Protein AF-A0A2J8KYX4-F1 (afdb_monomer_lite)

Foldseek 3Di:
DLVVLQAPKADPFQDDAQFKKAFCDCPVDPVRHRFIWGFHDQDPRFWTFTQTPPPRDTDIDGCVRIDGDDDDFQDKDAARTGSRHRFIWGWHDADPVVRDTDTGTDDD

Sequence (108 aa):
IEEEKKRTARTDYWLQPEIIVKIITKKLGEKYHKKKAIVKEVIDKYTAVVKMIDSGDKLKLDQTHLETVIPAPGKRILVLNGGYRGNEGTLESINEKTFSATIVIETV

Structure (mmCIF, N/CA/C/O backbone):
data_AF-A0A2J8KYX4-F1
#
_entry.id   AF-A0A2J8KYX4-F1
#
loop_
_atom_site.group_PDB
_atom_site.id
_atom_site.type_symbol
_atom_site.label_atom_id
_atom_site.label_alt_id
_atom_site.label_comp_id
_atom_site.label_asym_id
_atom_site.label_entity_id
_atom_site.label_seq_id
_atom_site.pdbx_PDB_ins_code
_atom_site.Cartn_x
_atom_site.Cartn_y
_atom_site.Cartn_z
_atom_site.occupancy
_atom_site.B_iso_or_equiv
_atom_site.auth_seq_id
_atom_site.auth_comp_id
_atom_site.auth_asym_id
_atom_site.auth_atom_id
_atom_site.pdbx_PDB_model_num
ATOM 1 N N . ILE A 1 1 ? 7.812 8.355 -28.029 1.00 52.34 1 ILE A N 1
ATOM 2 C CA . ILE A 1 1 ? 6.714 7.409 -27.674 1.00 52.34 1 ILE A CA 1
ATOM 3 C C . ILE A 1 1 ? 6.906 6.758 -26.295 1.00 52.34 1 ILE A C 1
ATOM 5 O O . ILE A 1 1 ? 6.153 7.098 -25.390 1.00 52.34 1 ILE A O 1
ATOM 9 N N . GLU A 1 2 ? 7.883 5.863 -26.080 1.00 54.34 2 GLU A N 1
ATOM 10 C CA . GLU A 1 2 ? 8.065 5.189 -24.771 1.00 54.34 2 GLU A CA 1
ATOM 11 C C . GLU A 1 2 ? 8.643 6.124 -23.689 1.00 54.34 2 GLU A C 1
ATOM 13 O O . GLU A 1 2 ? 8.225 6.084 -22.535 1.00 54.34 2 GLU A O 1
ATOM 18 N N . GLU A 1 3 ? 9.527 7.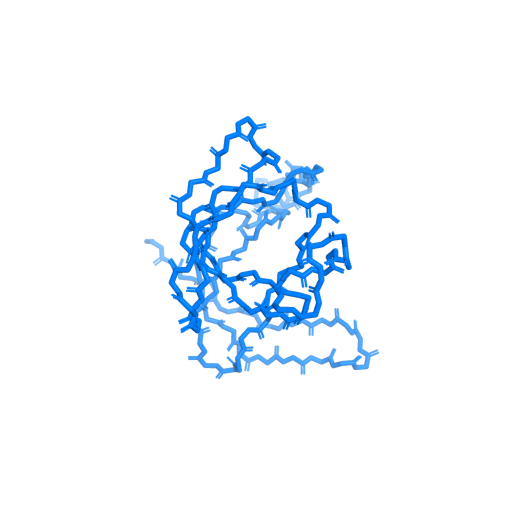052 -24.066 1.00 52.94 3 GLU A N 1
ATOM 19 C CA . GLU A 1 3 ? 10.088 8.060 -23.149 1.00 52.94 3 GLU A CA 1
ATOM 20 C C . GLU A 1 3 ? 9.133 9.216 -22.810 1.00 52.94 3 GLU A C 1
ATOM 22 O O . GLU A 1 3 ? 9.240 9.809 -21.738 1.00 52.94 3 GLU A O 1
ATOM 27 N N . GLU A 1 4 ? 8.157 9.512 -23.671 1.00 50.91 4 GLU A N 1
ATOM 28 C CA . GLU A 1 4 ? 7.127 10.526 -23.394 1.00 50.91 4 GLU A CA 1
ATOM 29 C C . GLU A 1 4 ? 6.059 9.995 -22.435 1.00 50.91 4 GLU A C 1
ATOM 31 O O . GLU A 1 4 ? 5.670 10.707 -21.512 1.00 50.91 4 GLU A O 1
ATOM 36 N N . LYS A 1 5 ? 5.674 8.713 -22.556 1.00 52.81 5 LYS A N 1
ATOM 37 C CA . LYS A 1 5 ? 4.821 8.038 -21.560 1.00 52.81 5 LYS A CA 1
ATOM 38 C C . LYS A 1 5 ? 5.470 7.996 -20.169 1.00 52.81 5 LYS A C 1
ATOM 40 O O . LYS A 1 5 ? 4.768 8.052 -19.163 1.00 52.81 5 LYS A O 1
ATOM 45 N N . LYS A 1 6 ? 6.809 7.959 -20.089 1.00 52.69 6 LYS A N 1
ATOM 46 C CA . LYS A 1 6 ? 7.556 7.942 -18.816 1.00 52.69 6 LYS A CA 1
ATOM 47 C C . LYS A 1 6 ? 7.437 9.239 -18.003 1.00 52.69 6 LYS A C 1
ATOM 49 O O . LYS A 1 6 ? 7.670 9.195 -16.795 1.00 52.69 6 LYS A O 1
ATOM 54 N N . ARG A 1 7 ? 7.093 10.383 -18.614 1.00 54.19 7 ARG A N 1
ATOM 55 C CA . ARG A 1 7 ? 7.186 11.705 -17.959 1.00 54.19 7 ARG A CA 1
ATOM 56 C C . ARG A 1 7 ? 5.876 12.259 -17.387 1.00 54.19 7 ARG A C 1
ATOM 58 O O . ARG A 1 7 ? 5.943 13.173 -16.571 1.00 54.19 7 ARG A O 1
ATOM 65 N N . THR A 1 8 ? 4.707 11.716 -17.725 1.00 60.56 8 THR A N 1
ATOM 66 C CA . THR A 1 8 ? 3.419 12.377 -17.426 1.00 60.56 8 THR A CA 1
ATOM 67 C C . THR A 1 8 ? 2.356 11.445 -16.842 1.00 60.56 8 THR A C 1
ATOM 69 O O . THR A 1 8 ? 1.296 11.239 -17.423 1.00 60.56 8 THR A O 1
ATOM 72 N N . ALA A 1 9 ? 2.598 10.912 -15.641 1.00 69.56 9 ALA A N 1
ATOM 73 C CA . ALA A 1 9 ? 1.533 10.253 -14.870 1.00 69.56 9 ALA A CA 1
ATOM 74 C C . ALA A 1 9 ? 1.744 10.294 -13.347 1.00 69.56 9 ALA A C 1
ATOM 76 O O . ALA A 1 9 ? 1.211 9.447 -12.628 1.00 69.56 9 ALA A O 1
ATOM 77 N N . ARG A 1 10 ? 2.536 11.250 -12.829 1.00 86.56 10 ARG A N 1
ATOM 78 C CA . ARG A 1 10 ? 2.560 11.472 -11.379 1.00 86.56 10 ARG A CA 1
ATOM 79 C C . ARG A 1 10 ? 1.296 12.201 -10.956 1.00 86.56 10 ARG A C 1
ATOM 81 O O . ARG A 1 10 ? 1.058 13.315 -11.406 1.00 86.56 10 ARG A O 1
ATOM 88 N N . THR A 1 11 ? 0.514 11.580 -10.087 1.00 92.31 11 THR A N 1
ATOM 89 C CA . THR A 1 11 ? -0.646 12.220 -9.462 1.00 92.31 11 THR A CA 1
ATOM 90 C C . THR A 1 11 ? -0.454 12.308 -7.957 1.00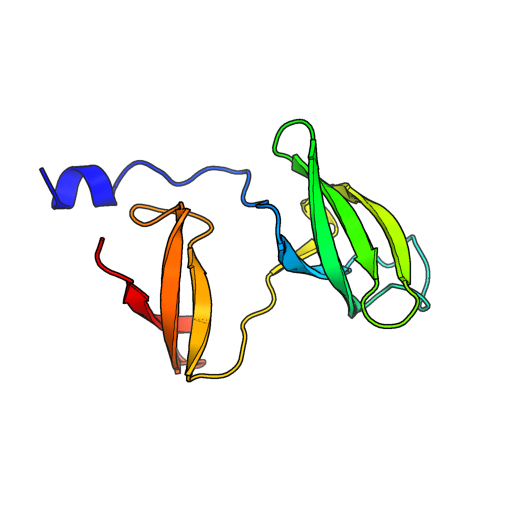 92.31 11 THR A C 1
ATOM 92 O O . THR A 1 11 ? 0.396 11.633 -7.379 1.00 92.31 11 THR A O 1
ATOM 95 N N . ASP A 1 12 ? -1.281 13.114 -7.318 1.00 94.94 12 ASP A N 1
ATOM 96 C CA . ASP A 1 12 ? -1.387 13.261 -5.869 1.00 94.94 12 ASP A CA 1
ATOM 97 C C . ASP A 1 12 ? -2.115 12.085 -5.188 1.00 94.94 12 ASP A C 1
ATOM 99 O O . ASP A 1 12 ? -1.870 11.816 -4.015 1.00 94.94 12 ASP A O 1
ATOM 103 N N . TYR A 1 13 ? -2.963 11.343 -5.909 1.00 96.25 13 TYR A N 1
ATOM 104 C CA . TYR A 1 13 ? -3.599 10.112 -5.418 1.00 96.25 13 TYR A CA 1
ATOM 105 C C . TYR A 1 13 ? -2.826 8.848 -5.809 1.00 96.25 13 TYR A C 1
ATOM 107 O O . TYR A 1 13 ? -2.372 8.721 -6.945 1.00 96.25 13 TYR A O 1
ATOM 115 N N . TRP A 1 14 ? -2.733 7.863 -4.917 1.00 97.19 14 TRP A N 1
ATOM 116 C CA . TRP A 1 14 ? -1.999 6.612 -5.183 1.00 97.19 14 TRP A CA 1
ATOM 117 C C . TRP A 1 14 ? -2.769 5.338 -4.834 1.00 97.19 14 TRP A C 1
ATOM 119 O O . TRP A 1 14 ? -2.344 4.253 -5.227 1.00 97.19 14 TRP A O 1
ATOM 129 N N . LEU A 1 15 ? -3.894 5.453 -4.125 1.00 98.00 15 LEU A N 1
ATOM 130 C CA . LEU A 1 15 ? -4.667 4.296 -3.693 1.00 98.00 15 LEU A CA 1
ATOM 131 C C . LEU A 1 15 ? -5.116 3.432 -4.875 1.00 98.00 15 LEU A C 1
ATOM 133 O O . LEU A 1 15 ? -5.539 3.927 -5.923 1.00 98.00 15 LEU A O 1
ATOM 137 N N . GLN A 1 16 ? -5.030 2.124 -4.663 1.00 97.88 16 GLN A N 1
ATOM 138 C CA . GLN A 1 16 ? -5.527 1.085 -5.552 1.00 97.88 16 GLN A CA 1
ATOM 139 C C . GLN A 1 16 ? -6.159 -0.025 -4.700 1.00 97.88 16 GLN A C 1
ATOM 141 O O . GLN A 1 16 ? -5.707 -0.241 -3.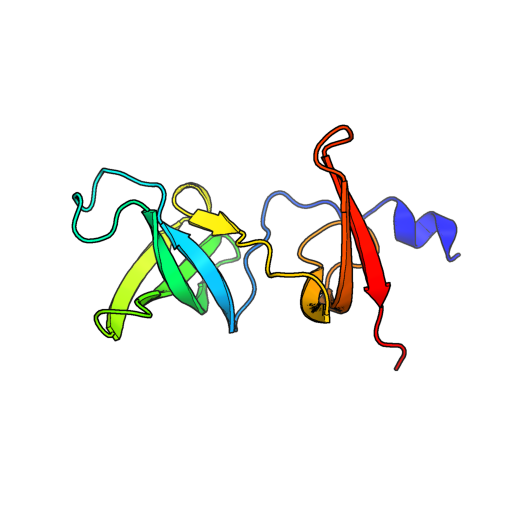572 1.00 97.88 16 GLN A O 1
ATOM 146 N N . PRO A 1 17 ? -7.197 -0.717 -5.192 1.00 97.62 17 PRO A N 1
ATOM 147 C CA . PRO A 1 17 ? -7.741 -1.893 -4.521 1.00 97.62 17 PRO A CA 1
ATOM 148 C C . PRO A 1 17 ? -6.703 -3.013 -4.358 1.00 97.62 17 PRO A C 1
ATOM 150 O O . PRO A 1 17 ? -5.734 -3.099 -5.106 1.00 97.62 17 PRO A O 1
ATOM 153 N N . GLU A 1 18 ? -6.927 -3.875 -3.369 1.00 96.94 18 GLU A N 1
ATOM 154 C CA . GLU A 1 18 ? -6.168 -5.096 -3.054 1.00 96.94 18 GLU A CA 1
ATOM 155 C C . GLU A 1 18 ? -4.687 -4.918 -2.675 1.00 96.94 18 GLU A C 1
ATOM 157 O O . GLU A 1 18 ? -4.006 -5.892 -2.351 1.00 96.94 18 GLU A O 1
ATOM 162 N N . ILE A 1 19 ? -4.190 -3.683 -2.582 1.00 97.69 19 ILE A N 1
ATOM 163 C CA . ILE A 1 19 ? -2.858 -3.418 -2.030 1.00 97.69 19 ILE A CA 1
ATOM 164 C C . ILE A 1 19 ? -2.866 -3.452 -0.499 1.00 97.69 19 ILE A C 1
ATOM 166 O O . ILE A 1 19 ? -3.868 -3.152 0.161 1.00 97.69 19 ILE A O 1
ATOM 170 N N . ILE A 1 20 ? -1.707 -3.770 0.079 1.00 98.06 20 ILE A N 1
ATOM 171 C CA . ILE A 1 20 ? -1.487 -3.706 1.525 1.00 98.06 20 ILE A CA 1
ATOM 172 C C . ILE A 1 20 ? -0.963 -2.320 1.901 1.00 98.06 20 ILE A C 1
ATOM 174 O O . ILE A 1 20 ? 0.044 -1.844 1.372 1.00 98.06 20 ILE A O 1
ATOM 178 N N . VAL A 1 21 ? -1.613 -1.710 2.885 1.00 98.50 21 VAL A N 1
ATOM 179 C CA . VAL A 1 21 ? -1.241 -0.421 3.470 1.00 98.50 21 VAL A CA 1
ATOM 180 C C . VAL A 1 21 ? -1.003 -0.555 4.968 1.00 98.50 21 VAL A C 1
ATOM 182 O O . VAL A 1 21 ? -1.468 -1.494 5.617 1.00 98.50 21 VAL A O 1
ATOM 185 N N . LYS A 1 22 ? -0.268 0.397 5.533 1.00 98.56 22 LYS A N 1
ATOM 186 C CA . LYS A 1 22 ? -0.061 0.557 6.970 1.00 98.56 22 LYS A CA 1
ATOM 187 C C . LYS A 1 22 ? -0.806 1.797 7.443 1.00 98.56 22 LYS A C 1
ATOM 189 O O . LYS A 1 22 ? -0.676 2.856 6.840 1.00 98.56 22 LYS A O 1
ATOM 194 N N . ILE A 1 23 ? -1.560 1.679 8.529 1.00 98.25 23 ILE A N 1
ATOM 195 C CA . ILE A 1 23 ? -2.227 2.826 9.148 1.00 98.25 23 ILE A CA 1
ATOM 196 C C . ILE A 1 23 ? -1.194 3.609 9.958 1.00 98.25 23 ILE A C 1
ATOM 198 O O . ILE A 1 23 ? -0.585 3.068 10.881 1.00 98.25 23 ILE A O 1
ATOM 202 N N . IL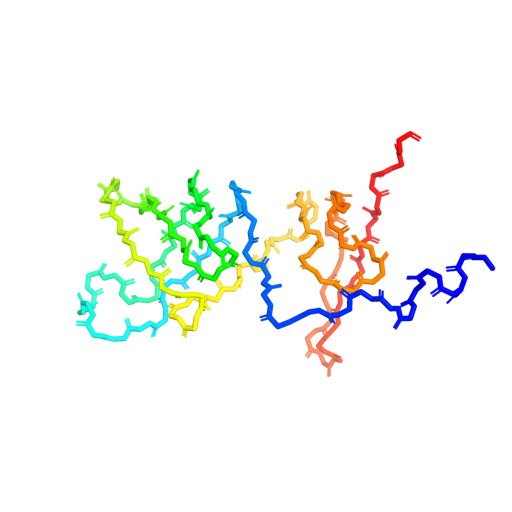E A 1 24 ? -0.998 4.884 9.631 1.00 98.12 24 ILE A N 1
ATOM 203 C CA . ILE A 1 24 ? -0.014 5.753 10.304 1.00 98.12 24 ILE A CA 1
ATOM 204 C C . ILE A 1 24 ? -0.658 6.805 11.211 1.00 98.12 24 ILE A C 1
ATOM 206 O O . ILE A 1 24 ? 0.019 7.396 12.049 1.00 98.12 24 ILE A O 1
ATOM 210 N N . THR A 1 25 ? -1.971 7.026 11.102 1.00 97.06 25 THR A N 1
ATOM 211 C CA . THR A 1 25 ? -2.670 7.947 12.005 1.00 97.06 25 THR A CA 1
ATOM 212 C C . THR A 1 25 ? -2.744 7.388 13.427 1.00 97.06 25 THR A C 1
ATOM 214 O O . THR A 1 25 ? -3.166 6.255 13.650 1.00 97.06 25 THR A O 1
ATOM 217 N N . LYS A 1 26 ? -2.377 8.212 14.413 1.00 96.44 26 LYS A N 1
ATOM 218 C CA . LYS A 1 26 ? -2.528 7.893 15.843 1.00 96.44 26 LYS A CA 1
ATOM 219 C C . LYS A 1 26 ? -3.946 8.140 16.366 1.00 96.44 26 LYS A C 1
ATOM 221 O O . LYS A 1 26 ? -4.280 7.696 17.458 1.00 96.44 26 LYS A O 1
ATOM 226 N N . LYS A 1 27 ? -4.796 8.832 15.593 1.00 95.44 27 LYS A N 1
ATOM 227 C CA . LYS A 1 27 ? -6.142 9.263 16.022 1.00 95.44 27 LYS A CA 1
ATOM 228 C C . LYS A 1 27 ? -7.090 8.102 16.339 1.00 95.44 27 LYS A C 1
ATOM 230 O O . LYS A 1 27 ? -8.057 8.295 17.060 1.00 95.44 27 LYS A O 1
ATOM 235 N N . LEU A 1 28 ? -6.817 6.913 15.803 1.00 92.38 28 LEU A N 1
ATOM 236 C CA . LEU A 1 28 ? -7.621 5.708 16.030 1.00 92.38 28 LEU A CA 1
ATOM 237 C C . LEU A 1 28 ? -7.106 4.862 17.212 1.00 92.38 28 LEU A C 1
ATOM 239 O O . LEU A 1 28 ? -7.657 3.801 17.494 1.00 92.38 28 LEU A O 1
ATOM 243 N N . GLY A 1 29 ? -6.047 5.315 17.891 1.00 94.19 29 GLY A N 1
ATOM 244 C CA . GLY A 1 29 ? -5.397 4.605 18.988 1.00 94.19 29 GLY A CA 1
ATOM 245 C C . GLY A 1 29 ? -4.401 3.530 18.540 1.00 94.19 29 GLY A C 1
ATOM 246 O O . GLY A 1 29 ? -4.325 3.140 17.370 1.00 94.19 29 GLY A O 1
ATOM 247 N N . GLU A 1 30 ? -3.643 3.015 19.510 1.00 94.56 30 GLU A N 1
ATOM 248 C CA . GLU A 1 30 ? -2.590 2.007 19.289 1.00 94.56 30 GLU A CA 1
ATOM 249 C C . GLU A 1 30 ? -3.125 0.667 18.765 1.00 94.56 30 GLU A C 1
ATOM 251 O O . GLU A 1 30 ? -2.372 -0.125 18.204 1.00 94.56 30 GLU A O 1
ATOM 256 N N . LYS A 1 31 ? -4.441 0.430 18.872 1.00 95.56 31 LYS A N 1
ATOM 257 C CA . LYS A 1 31 ? -5.097 -0.733 18.265 1.00 95.56 31 LYS A CA 1
ATOM 258 C C . LYS A 1 31 ? -4.841 -0.806 16.753 1.00 95.56 31 LYS A C 1
ATOM 260 O O . LYS A 1 31 ? -4.658 -1.903 16.236 1.00 95.56 31 LYS A O 1
ATOM 265 N N . TYR A 1 32 ? -4.826 0.335 16.058 1.00 97.31 32 TYR A N 1
ATOM 266 C CA . TYR A 1 32 ? -4.703 0.387 14.594 1.00 97.31 32 TYR A CA 1
ATOM 267 C C . TYR A 1 32 ? -3.413 1.050 14.112 1.00 97.31 32 TYR A C 1
ATOM 269 O O . TYR A 1 32 ? -2.949 0.770 13.009 1.00 97.31 32 TYR A O 1
ATOM 277 N N . HIS A 1 33 ? -2.815 1.925 14.917 1.00 97.50 33 HIS A N 1
ATOM 278 C CA . HIS A 1 33 ? -1.572 2.594 14.558 1.00 97.50 33 HIS A CA 1
ATOM 279 C C . HIS A 1 33 ? -0.447 1.575 14.281 1.00 97.50 33 HIS A C 1
ATOM 281 O O . HIS A 1 33 ? -0.232 0.623 15.027 1.00 97.50 33 HIS A O 1
ATOM 287 N N . LYS A 1 34 ? 0.260 1.761 13.160 1.00 96.94 34 LYS A N 1
ATOM 288 C CA . LYS A 1 34 ? 1.303 0.874 12.606 1.00 96.94 34 LYS A CA 1
ATOM 289 C C . LYS A 1 34 ? 0.841 -0.539 12.229 1.00 96.94 34 LYS A C 1
ATOM 291 O O . LYS A 1 34 ? 1.680 -1.375 11.883 1.00 96.94 34 LYS A O 1
ATOM 296 N N . LYS A 1 35 ? -0.464 -0.816 12.229 1.00 97.81 35 LYS A N 1
ATOM 297 C CA . LYS A 1 35 ? -1.021 -2.094 11.772 1.00 97.81 35 LYS A CA 1
ATOM 298 C C . LYS A 1 35 ? -1.257 -2.096 10.265 1.00 97.81 35 LYS A C 1
ATOM 300 O O . LYS A 1 35 ? -1.439 -1.047 9.646 1.00 97.81 35 LYS A O 1
ATOM 305 N N . LYS A 1 36 ? -1.218 -3.294 9.675 1.00 98.06 36 LYS A N 1
ATOM 306 C CA . LYS A 1 36 ? -1.420 -3.505 8.237 1.00 98.06 36 LYS A CA 1
ATOM 307 C C . LYS A 1 36 ? -2.883 -3.816 7.932 1.00 98.06 36 LYS A C 1
ATOM 309 O O . LYS A 1 36 ? -3.537 -4.559 8.665 1.00 98.06 36 LYS A O 1
ATOM 314 N N . ALA A 1 37 ? -3.359 -3.289 6.816 1.00 98.50 37 ALA A N 1
ATOM 315 C CA . ALA A 1 37 ? -4.699 -3.503 6.300 1.00 98.50 37 ALA A CA 1
ATOM 316 C C . ALA A 1 37 ? -4.650 -3.694 4.779 1.00 98.50 37 ALA A C 1
ATOM 318 O O . ALA A 1 37 ? -3.716 -3.238 4.121 1.00 98.50 37 ALA A O 1
ATOM 319 N N . ILE A 1 38 ? -5.654 -4.366 4.227 1.00 98.44 38 ILE A N 1
ATOM 320 C CA . ILE A 1 38 ? -5.837 -4.517 2.780 1.00 98.44 38 ILE A CA 1
ATOM 321 C C . ILE A 1 38 ? -6.871 -3.490 2.329 1.00 98.44 38 ILE A C 1
ATOM 323 O O . ILE A 1 38 ? -7.944 -3.403 2.932 1.00 98.44 38 ILE A O 1
ATOM 327 N N . VAL A 1 39 ? -6.570 -2.733 1.275 1.00 98.62 39 VAL A N 1
ATOM 328 C CA . VAL A 1 39 ? -7.540 -1.837 0.633 1.00 98.62 39 VAL A CA 1
ATOM 329 C C . VAL A 1 39 ? -8.579 -2.685 -0.092 1.00 98.62 39 VAL A C 1
ATOM 331 O O . VAL A 1 39 ? -8.234 -3.470 -0.964 1.00 98.62 39 VAL A O 1
ATOM 334 N N . LYS A 1 40 ? -9.852 -2.548 0.271 1.00 98.62 40 LYS A N 1
ATOM 335 C CA . LYS A 1 40 ? -10.968 -3.262 -0.367 1.00 98.62 40 LYS A CA 1
ATOM 336 C C . LYS A 1 40 ? -11.731 -2.406 -1.361 1.00 98.62 40 LYS A C 1
ATOM 338 O O . LYS A 1 40 ? -12.258 -2.933 -2.330 1.00 98.62 40 LYS A O 1
ATOM 343 N N . GLU A 1 41 ? -11.749 -1.100 -1.147 1.00 98.38 41 GLU A N 1
ATOM 344 C CA . GLU A 1 41 ? -12.410 -0.151 -2.035 1.00 98.38 41 GLU A CA 1
ATOM 345 C C . GLU A 1 41 ? -11.666 1.182 -2.002 1.00 98.38 41 GLU A C 1
ATOM 347 O O . GLU A 1 41 ? -11.105 1.555 -0.966 1.00 98.38 41 GLU A O 1
ATOM 352 N N . VAL A 1 42 ? -11.683 1.902 -3.123 1.00 98.44 42 VAL A N 1
ATOM 353 C CA . VAL A 1 42 ? -11.190 3.277 -3.223 1.00 98.44 42 VAL A CA 1
ATOM 354 C C . VAL A 1 42 ? -12.347 4.172 -3.653 1.00 98.44 42 VAL A C 1
ATOM 356 O O . VAL A 1 42 ? -12.924 3.977 -4.718 1.00 98.44 42 VAL A O 1
ATOM 359 N N . ILE A 1 43 ? -12.660 5.161 -2.824 1.00 98.19 43 ILE A N 1
ATOM 360 C CA . ILE A 1 43 ? -13.730 6.139 -3.013 1.00 98.19 43 ILE A CA 1
ATOM 361 C C . ILE A 1 43 ? -13.085 7.475 -3.371 1.00 98.19 43 ILE A C 1
ATOM 363 O O . ILE A 1 43 ? -12.143 7.918 -2.705 1.00 98.19 43 ILE A O 1
ATOM 367 N N . ASP A 1 44 ? -13.575 8.093 -4.444 1.00 96.06 44 ASP A N 1
ATOM 368 C CA . ASP A 1 44 ? -13.135 9.401 -4.940 1.00 96.06 44 ASP A CA 1
ATOM 369 C C . ASP A 1 44 ? -11.611 9.533 -5.103 1.00 96.06 44 ASP A C 1
ATOM 371 O O . ASP A 1 44 ? -11.073 10.627 -5.014 1.00 96.06 44 ASP A O 1
ATOM 375 N N . LYS A 1 45 ? -10.899 8.422 -5.358 1.00 97.25 45 LYS A N 1
ATOM 376 C CA . LYS A 1 45 ? -9.428 8.308 -5.515 1.00 97.25 45 LYS A CA 1
ATOM 377 C C . LYS A 1 45 ? -8.591 8.476 -4.238 1.00 97.25 45 LYS A C 1
ATOM 379 O O . LYS A 1 45 ? -7.471 7.968 -4.208 1.00 97.25 45 LYS A O 1
ATOM 384 N N . TYR A 1 46 ? -9.105 9.135 -3.200 1.00 98.00 46 TYR A N 1
ATOM 385 C CA . TYR A 1 46 ? -8.329 9.494 -1.999 1.00 98.00 46 TYR A CA 1
ATOM 386 C C . TYR A 1 46 ? -8.726 8.730 -0.739 1.00 98.00 46 TYR A C 1
ATOM 388 O O . TYR A 1 46 ? -7.923 8.626 0.182 1.00 98.00 46 TYR A O 1
ATOM 396 N N . THR A 1 47 ? -9.934 8.170 -0.679 1.00 98.50 47 THR A N 1
ATOM 397 C CA . THR A 1 47 ? -10.410 7.468 0.516 1.00 98.50 47 THR A CA 1
ATOM 398 C C . THR A 1 47 ? -10.390 5.962 0.304 1.00 98.50 47 THR A C 1
ATOM 400 O O . THR A 1 47 ? -10.983 5.459 -0.641 1.00 98.50 47 THR A O 1
ATOM 403 N N . ALA A 1 48 ? -9.760 5.223 1.207 1.00 98.62 48 ALA A N 1
ATOM 404 C CA . ALA A 1 48 ? -9.769 3.769 1.218 1.00 98.62 48 ALA A CA 1
ATOM 405 C C . ALA A 1 48 ? -10.802 3.236 2.214 1.00 98.62 48 ALA A C 1
ATOM 407 O O . ALA A 1 48 ? -10.847 3.667 3.369 1.00 98.62 48 ALA A O 1
ATOM 408 N N . VAL A 1 49 ? -11.567 2.227 1.803 1.00 98.62 49 VAL A N 1
ATOM 409 C CA . VAL A 1 49 ? -12.181 1.279 2.738 1.00 98.62 49 VAL A CA 1
ATOM 410 C C . VAL A 1 49 ? -11.196 0.132 2.907 1.00 98.62 49 VAL A C 1
ATOM 412 O O . VAL A 1 49 ? -10.911 -0.593 1.955 1.00 98.62 49 VAL A O 1
ATOM 415 N N . VAL A 1 50 ? -10.644 -0.026 4.107 1.00 98.62 50 VAL A N 1
ATOM 416 C CA . VAL A 1 50 ? -9.629 -1.037 4.414 1.00 98.62 50 VAL A CA 1
ATOM 417 C C . VAL A 1 50 ? -10.181 -2.104 5.350 1.00 98.62 50 VAL A C 1
ATOM 419 O O . VAL A 1 50 ? -11.027 -1.822 6.199 1.00 98.62 50 VAL A O 1
ATOM 422 N N . LYS A 1 51 ? -9.675 -3.330 5.218 1.00 98.62 51 LYS A N 1
ATOM 423 C CA . LYS A 1 51 ? -9.896 -4.424 6.168 1.00 98.62 51 LYS A CA 1
ATOM 424 C C . LYS A 1 51 ? -8.586 -4.740 6.884 1.00 98.62 51 LYS A C 1
ATOM 426 O O . LYS A 1 51 ? -7.597 -5.065 6.224 1.00 98.62 51 LYS A O 1
ATOM 431 N N . MET A 1 52 ? -8.574 -4.654 8.210 1.00 98.25 52 MET A N 1
ATOM 432 C CA . MET A 1 52 ? -7.416 -5.006 9.034 1.00 98.25 52 MET A CA 1
ATOM 433 C C . MET A 1 52 ? -7.031 -6.469 8.809 1.00 98.25 52 MET A C 1
ATOM 435 O O . MET A 1 52 ? -7.902 -7.338 8.778 1.00 98.25 52 MET A O 1
ATOM 439 N N . ILE A 1 53 ? -5.733 -6.743 8.648 1.00 97.50 53 ILE A N 1
ATOM 440 C CA . ILE A 1 53 ? -5.249 -8.114 8.418 1.00 97.50 53 ILE A CA 1
ATOM 441 C C . ILE A 1 53 ? -5.347 -8.950 9.699 1.00 97.50 53 ILE A C 1
ATOM 443 O O . ILE A 1 53 ? -5.664 -10.132 9.625 1.00 97.50 53 ILE A O 1
ATOM 447 N N . ASP A 1 54 ? -5.082 -8.348 10.860 1.00 94.69 54 ASP A N 1
ATOM 448 C CA . ASP A 1 54 ? -5.062 -9.039 12.150 1.00 94.69 54 ASP A CA 1
ATOM 449 C C . ASP A 1 54 ? -6.459 -9.191 12.766 1.00 94.69 54 ASP A C 1
ATOM 451 O O . ASP A 1 54 ? -6.841 -10.298 13.133 1.00 94.69 54 ASP A O 1
ATOM 455 N N . SER A 1 55 ? -7.232 -8.106 12.867 1.00 95.81 55 SER A N 1
ATOM 456 C CA . SER A 1 55 ? -8.550 -8.138 13.521 1.00 95.81 55 SER A CA 1
ATOM 457 C C . SER A 1 55 ? -9.728 -8.379 12.577 1.00 95.81 55 SER A C 1
ATOM 459 O O . SER A 1 55 ? -10.812 -8.739 13.026 1.00 95.81 55 SER A O 1
ATOM 461 N N . GLY A 1 56 ? -9.558 -8.146 11.273 1.00 96.75 56 GLY A N 1
ATOM 462 C CA . GLY A 1 56 ? -10.661 -8.155 10.311 1.00 96.75 56 GLY A CA 1
ATOM 463 C C . GLY A 1 56 ? -11.578 -6.926 10.367 1.00 96.75 56 GLY A C 1
ATOM 464 O O . GLY A 1 56 ? -12.505 -6.855 9.554 1.00 96.75 56 GLY A O 1
ATOM 465 N N . ASP A 1 57 ? -11.315 -5.964 11.263 1.00 98.12 57 ASP A N 1
ATOM 466 C CA . ASP A 1 57 ? -12.068 -4.710 11.372 1.00 98.12 57 ASP A CA 1
ATOM 467 C C . ASP A 1 57 ? -12.073 -3.954 10.037 1.00 98.12 57 ASP A C 1
ATOM 469 O O . ASP A 1 57 ? -11.090 -3.971 9.290 1.00 98.12 57 ASP A O 1
ATOM 473 N N . LYS A 1 58 ? -13.173 -3.258 9.741 1.00 98.19 58 LYS A N 1
ATOM 474 C CA . LYS A 1 58 ? -13.296 -2.406 8.552 1.00 98.19 58 LYS A CA 1
ATOM 475 C C . LYS A 1 58 ? -13.204 -0.938 8.943 1.00 98.19 58 LYS A C 1
ATOM 477 O O . LYS A 1 58 ? -13.906 -0.503 9.850 1.00 98.19 58 LYS A O 1
ATOM 482 N N . LEU A 1 59 ? -12.372 -0.176 8.238 1.00 98.12 59 LEU A N 1
ATOM 483 C CA . LEU A 1 59 ? -12.155 1.250 8.484 1.00 98.12 59 LEU A CA 1
ATOM 484 C C . LEU A 1 59 ? -12.237 2.033 7.173 1.00 98.12 59 LEU A C 1
ATOM 486 O O . LEU A 1 59 ? -11.845 1.528 6.124 1.00 98.12 59 LEU A O 1
ATOM 490 N N . LYS A 1 60 ? -12.709 3.280 7.242 1.00 98.38 60 LYS A N 1
ATOM 491 C CA . LYS A 1 60 ? -12.700 4.229 6.123 1.00 98.38 60 LYS A CA 1
ATOM 492 C C . LYS A 1 60 ? -11.704 5.342 6.433 1.00 98.38 60 LYS A C 1
ATOM 494 O O . LYS A 1 60 ? -11.867 6.031 7.438 1.00 98.38 60 LYS A O 1
ATOM 499 N N . LEU A 1 61 ? -10.661 5.482 5.616 1.00 98.25 61 LEU A N 1
ATOM 500 C CA . LEU A 1 61 ? -9.533 6.379 5.878 1.00 98.25 61 LEU A CA 1
ATOM 501 C C . LEU A 1 61 ? -9.081 7.093 4.611 1.00 98.25 61 LEU A C 1
ATOM 503 O O . LEU A 1 61 ? -8.987 6.482 3.552 1.00 98.25 61 LEU A O 1
ATOM 507 N N . ASP A 1 62 ? -8.755 8.372 4.742 1.00 98.44 62 ASP A N 1
ATOM 508 C CA . ASP A 1 62 ? -8.069 9.120 3.694 1.00 98.44 62 ASP A CA 1
ATOM 509 C C . ASP A 1 62 ? -6.628 8.607 3.503 1.00 98.44 62 ASP A C 1
ATOM 511 O O . ASP A 1 62 ? -5.981 8.167 4.460 1.00 98.44 62 ASP A O 1
ATOM 515 N N . GLN A 1 63 ? -6.103 8.676 2.278 1.00 98.38 63 GLN A N 1
ATOM 516 C CA . GLN A 1 63 ? -4.754 8.223 1.934 1.00 98.38 63 GLN A CA 1
ATOM 517 C C . GLN A 1 63 ? -3.654 8.887 2.771 1.00 98.38 63 GLN A C 1
ATOM 519 O O . GLN A 1 63 ? -2.614 8.276 2.995 1.00 98.38 63 GLN A O 1
ATOM 524 N N . THR A 1 64 ? -3.875 10.102 3.285 1.00 98.19 64 THR A N 1
ATOM 525 C CA . THR A 1 64 ? -2.932 10.806 4.174 1.00 98.19 64 THR A CA 1
ATOM 526 C C . THR A 1 64 ? -2.751 10.114 5.527 1.00 98.19 64 THR A C 1
ATOM 528 O O . THR A 1 64 ? -1.829 10.427 6.280 1.00 98.19 64 THR A O 1
ATOM 531 N N . HIS A 1 65 ? -3.627 9.170 5.870 1.00 98.44 65 HIS A N 1
ATOM 532 C CA . HIS A 1 65 ? -3.542 8.352 7.078 1.00 98.44 65 HIS A CA 1
ATOM 533 C C . HIS A 1 65 ? -2.946 6.966 6.823 1.00 98.44 65 HIS A C 1
ATOM 535 O O . HIS A 1 65 ? -2.878 6.151 7.753 1.00 98.44 65 HIS A O 1
ATOM 541 N N . LEU A 1 66 ? -2.507 6.707 5.591 1.00 98.50 66 LEU A N 1
ATOM 542 C CA . LEU A 1 66 ? -2.006 5.428 5.120 1.00 98.50 66 LEU A CA 1
ATOM 543 C C . LEU A 1 66 ? -0.587 5.572 4.567 1.00 98.50 66 LEU A C 1
ATOM 545 O O . LEU A 1 66 ? -0.191 6.607 4.043 1.00 98.50 66 LEU A O 1
ATOM 549 N N . GLU A 1 67 ? 0.170 4.490 4.659 1.00 98.12 67 GLU A N 1
ATOM 550 C CA . GLU A 1 67 ? 1.486 4.344 4.047 1.00 98.12 67 GLU A CA 1
ATOM 551 C C . GLU A 1 67 ? 1.511 3.055 3.222 1.00 98.12 67 GLU A C 1
ATOM 553 O O . GLU A 1 67 ? 0.934 2.037 3.617 1.00 98.12 67 GLU A O 1
ATOM 558 N N . THR A 1 68 ? 2.185 3.075 2.075 1.00 97.06 68 THR A N 1
ATOM 559 C CA . THR A 1 68 ? 2.405 1.879 1.256 1.00 97.06 68 THR A CA 1
ATOM 560 C C . THR A 1 68 ? 3.320 0.894 1.974 1.00 97.06 68 THR A C 1
ATOM 562 O O . THR A 1 68 ? 4.338 1.286 2.544 1.00 97.06 68 THR A O 1
ATOM 565 N N . VAL A 1 69 ? 3.021 -0.400 1.900 1.00 96.56 69 VAL A N 1
ATOM 566 C CA . VAL A 1 69 ? 3.935 -1.434 2.397 1.00 96.56 69 VAL A CA 1
ATOM 567 C C . VAL A 1 69 ? 4.809 -1.937 1.254 1.00 96.56 69 VAL A C 1
ATOM 569 O O . VAL A 1 69 ? 4.296 -2.451 0.266 1.00 96.56 69 VAL A O 1
ATOM 572 N N . ILE A 1 70 ? 6.130 -1.839 1.415 1.00 93.88 70 ILE A N 1
ATOM 573 C CA . ILE A 1 70 ? 7.093 -2.472 0.507 1.00 93.88 70 ILE A CA 1
ATOM 574 C C . ILE A 1 70 ? 7.219 -3.950 0.915 1.00 93.88 70 ILE A C 1
ATOM 576 O O . ILE A 1 70 ? 7.534 -4.226 2.079 1.00 93.88 70 ILE A O 1
ATOM 580 N N . PRO A 1 71 ? 6.915 -4.914 0.027 1.00 93.69 71 PRO A N 1
ATOM 581 C CA . PRO A 1 71 ? 7.054 -6.329 0.344 1.00 93.69 71 PRO A CA 1
ATOM 582 C C . PRO A 1 71 ? 8.526 -6.768 0.312 1.00 93.69 71 PRO A C 1
ATOM 584 O O . PRO A 1 71 ? 9.419 -5.997 -0.024 1.00 93.69 71 PRO A O 1
ATOM 587 N N . ALA A 1 72 ? 8.787 -8.025 0.671 1.00 94.94 72 ALA A N 1
ATOM 588 C CA . ALA A 1 72 ? 10.117 -8.603 0.507 1.00 94.94 72 ALA A CA 1
ATOM 589 C C . ALA A 1 72 ? 10.452 -8.806 -0.987 1.00 94.94 72 ALA A C 1
ATOM 591 O O . ALA A 1 72 ? 9.532 -9.019 -1.785 1.00 94.94 72 ALA A O 1
ATOM 592 N N . PRO A 1 73 ? 11.741 -8.806 -1.368 1.00 97.06 73 PRO A N 1
ATOM 593 C CA . PRO A 1 73 ? 12.179 -9.269 -2.682 1.00 97.06 73 PRO A CA 1
ATOM 594 C C . PRO A 1 73 ? 11.579 -10.630 -3.079 1.00 97.06 73 PRO A C 1
ATOM 596 O O . PRO A 1 73 ? 11.336 -11.494 -2.234 1.00 97.06 73 PRO A O 1
ATOM 599 N N . GLY A 1 74 ? 11.312 -10.809 -4.371 1.00 97.19 74 GLY A N 1
ATOM 600 C CA . GLY A 1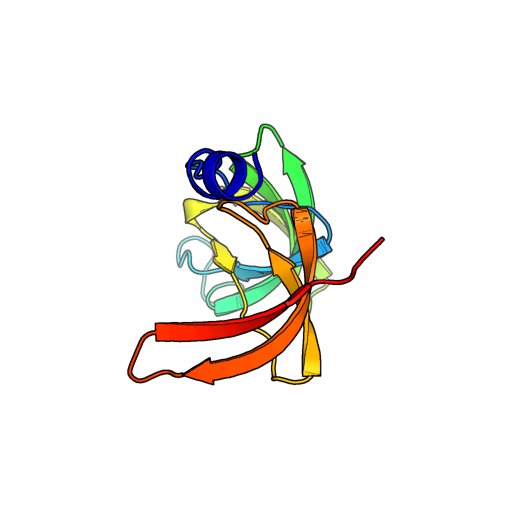 74 ? 10.630 -11.965 -4.954 1.00 97.19 74 GLY A CA 1
ATOM 601 C C . GLY A 1 74 ? 9.105 -11.963 -4.792 1.00 97.19 74 GLY A C 1
ATOM 602 O O . GLY A 1 74 ? 8.454 -12.948 -5.134 1.00 97.19 74 GLY A O 1
ATOM 603 N N . LYS A 1 75 ? 8.507 -10.897 -4.244 1.00 96.94 75 LYS A N 1
ATOM 604 C CA . LYS A 1 75 ? 7.049 -10.766 -4.097 1.00 96.94 75 LYS A CA 1
ATOM 605 C C . LYS A 1 75 ? 6.452 -9.824 -5.136 1.00 96.94 75 LYS A C 1
ATOM 607 O 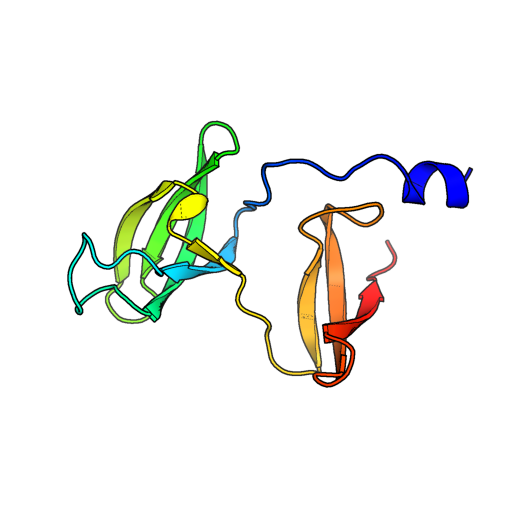O . LYS A 1 75 ? 7.114 -8.909 -5.626 1.00 96.94 75 LYS A O 1
ATOM 612 N N . ARG A 1 76 ? 5.166 -10.046 -5.414 1.00 95.94 76 ARG A N 1
ATOM 613 C CA . ARG A 1 76 ? 4.376 -9.240 -6.343 1.00 95.94 76 ARG A CA 1
ATOM 614 C C . ARG A 1 76 ? 4.170 -7.823 -5.808 1.00 95.94 76 ARG A C 1
ATOM 616 O O . ARG A 1 76 ? 3.954 -7.634 -4.609 1.00 95.94 76 ARG A O 1
ATOM 623 N N . ILE A 1 77 ? 4.226 -6.850 -6.705 1.00 96.88 77 ILE A N 1
ATOM 624 C CA . ILE A 1 77 ? 3.989 -5.429 -6.452 1.00 96.88 77 ILE A CA 1
ATOM 625 C C . ILE A 1 77 ? 3.019 -4.862 -7.484 1.00 96.88 77 ILE A C 1
ATOM 627 O O . ILE A 1 77 ? 2.820 -5.433 -8.553 1.00 96.88 77 ILE A O 1
ATOM 631 N N . LEU A 1 78 ? 2.454 -3.705 -7.151 1.00 96.50 78 LEU A N 1
ATOM 632 C CA . LEU A 1 78 ? 1.710 -2.850 -8.064 1.00 96.50 78 LEU A CA 1
ATOM 633 C C . LEU A 1 78 ? 2.389 -1.483 -8.073 1.00 96.50 78 LEU A C 1
ATOM 635 O O . LEU A 1 78 ? 2.637 -0.902 -7.013 1.00 96.50 78 LEU A O 1
ATOM 639 N N . VAL A 1 79 ? 2.684 -0.953 -9.255 1.00 95.38 79 VAL A N 1
ATOM 640 C CA . VAL A 1 79 ? 3.223 0.401 -9.376 1.00 95.38 79 VAL A CA 1
ATOM 641 C C . VAL A 1 79 ? 2.085 1.402 -9.198 1.00 95.38 79 VAL A C 1
ATOM 643 O O . VAL A 1 79 ? 1.151 1.474 -9.995 1.00 95.38 79 VAL A O 1
ATOM 646 N N . LEU A 1 80 ? 2.164 2.204 -8.140 1.00 95.56 80 LEU A N 1
ATOM 647 C CA . LEU A 1 80 ? 1.066 3.087 -7.731 1.00 95.56 80 LEU A CA 1
ATOM 648 C C . LEU A 1 80 ? 1.120 4.473 -8.375 1.00 95.56 80 LEU A C 1
ATOM 650 O O . LEU A 1 80 ? 0.136 5.211 -8.322 1.00 95.56 80 LEU A O 1
ATOM 654 N N . ASN A 1 81 ? 2.260 4.851 -8.962 1.00 93.62 81 ASN A N 1
ATOM 655 C CA . ASN A 1 81 ? 2.464 6.188 -9.506 1.00 93.62 81 ASN A CA 1
ATOM 656 C C . ASN A 1 81 ? 3.593 6.242 -10.554 1.00 93.62 81 ASN A C 1
ATOM 658 O O . ASN A 1 81 ? 4.464 5.375 -10.583 1.00 93.62 81 ASN A O 1
ATOM 662 N N . GLY A 1 82 ? 3.616 7.296 -11.373 1.00 91.81 82 GLY A N 1
ATOM 663 C CA . GLY A 1 82 ? 4.616 7.477 -12.432 1.00 91.81 82 GLY A CA 1
ATOM 664 C C . GLY A 1 82 ? 4.301 6.706 -13.720 1.00 91.81 82 GLY A C 1
ATOM 665 O O . GLY A 1 82 ? 3.199 6.201 -13.896 1.00 91.81 82 GLY A O 1
ATOM 666 N N . GLY A 1 83 ? 5.266 6.639 -14.644 1.00 89.00 83 GLY A N 1
ATOM 667 C CA . GLY A 1 83 ? 5.041 6.159 -16.019 1.00 89.00 83 GLY A CA 1
ATOM 668 C C . GLY A 1 83 ? 4.622 4.690 -16.172 1.00 89.00 83 GLY A C 1
ATOM 669 O O . GLY A 1 83 ? 4.093 4.330 -17.216 1.00 89.00 83 GLY A O 1
ATOM 670 N N . TYR A 1 84 ? 4.824 3.866 -15.142 1.00 91.19 84 TYR A N 1
ATOM 671 C CA . TYR A 1 84 ? 4.398 2.460 -15.102 1.00 91.19 84 TYR A CA 1
ATOM 672 C C . TYR A 1 84 ? 3.194 2.245 -14.175 1.00 91.19 84 TYR A C 1
ATOM 674 O O . TYR A 1 84 ? 2.956 1.136 -13.713 1.00 91.19 84 TYR A O 1
ATOM 682 N N . ARG A 1 85 ? 2.465 3.307 -13.810 1.00 92.31 85 ARG A N 1
ATOM 683 C CA . ARG A 1 85 ? 1.319 3.191 -12.905 1.00 92.31 85 ARG A CA 1
ATOM 684 C C . ARG A 1 85 ? 0.295 2.185 -13.431 1.00 92.31 85 ARG A C 1
ATOM 686 O O . ARG A 1 85 ? -0.125 2.269 -14.579 1.00 92.31 85 ARG A O 1
ATOM 693 N N . GLY A 1 86 ? -0.173 1.315 -12.540 1.00 92.25 86 GLY A N 1
ATOM 694 C CA . GLY A 1 86 ? -1.151 0.274 -12.848 1.00 92.25 86 GLY A CA 1
ATOM 695 C C . GLY A 1 86 ? -0.517 -1.022 -13.346 1.00 92.25 86 GLY A C 1
ATOM 696 O O . GLY A 1 86 ? -1.202 -2.037 -13.384 1.00 92.25 86 GLY A O 1
ATOM 697 N N . ASN A 1 87 ? 0.780 -1.024 -13.669 1.00 93.94 87 ASN A N 1
ATOM 698 C CA . ASN A 1 87 ? 1.495 -2.250 -13.982 1.00 93.94 87 ASN A CA 1
ATOM 699 C C . ASN A 1 87 ? 1.773 -3.058 -12.709 1.00 93.94 87 ASN A C 1
ATOM 701 O O . ASN A 1 87 ? 2.259 -2.527 -11.702 1.00 93.94 87 ASN A O 1
ATOM 705 N N . GLU A 1 88 ? 1.502 -4.355 -12.790 1.00 95.69 88 GLU A N 1
ATOM 706 C CA . GLU A 1 88 ? 1.956 -5.347 -11.821 1.00 95.69 88 GLU A CA 1
ATOM 707 C C . GLU A 1 88 ? 3.384 -5.797 -12.159 1.00 95.69 88 GLU A C 1
ATOM 709 O O . GLU A 1 88 ? 3.889 -5.618 -13.273 1.00 95.69 88 GLU A O 1
ATOM 714 N N . GLY A 1 89 ? 4.077 -6.334 -11.164 1.00 96.06 89 GLY A N 1
ATOM 715 C CA . GLY A 1 89 ? 5.457 -6.762 -11.317 1.00 96.06 89 GLY A CA 1
ATOM 716 C C . GLY A 1 89 ? 5.953 -7.547 -10.119 1.00 96.06 89 GLY A C 1
ATOM 717 O O . GLY A 1 89 ? 5.227 -7.769 -9.151 1.00 96.06 89 GLY A O 1
ATOM 718 N N . THR A 1 90 ? 7.227 -7.914 -10.154 1.00 97.31 90 THR A N 1
ATOM 719 C CA . THR A 1 90 ? 7.927 -8.526 -9.022 1.00 97.31 90 THR A CA 1
ATOM 720 C C . THR A 1 90 ? 9.020 -7.594 -8.524 1.00 97.31 90 THR A C 1
ATOM 722 O O . THR A 1 90 ? 9.794 -7.048 -9.311 1.00 97.31 90 THR A O 1
ATOM 725 N N . LEU A 1 91 ? 9.089 -7.407 -7.205 1.00 97.50 91 LEU A N 1
ATOM 726 C CA . LEU A 1 91 ? 10.180 -6.680 -6.566 1.00 97.50 91 LEU A CA 1
ATOM 727 C C . LEU A 1 91 ? 11.443 -7.541 -6.572 1.00 97.50 91 LEU A C 1
ATOM 729 O O . LEU A 1 91 ? 11.454 -8.600 -5.956 1.00 97.50 91 LEU A O 1
ATOM 733 N N . GLU A 1 92 ? 12.510 -7.094 -7.221 1.00 97.50 92 GLU A N 1
ATOM 734 C CA . GLU A 1 92 ? 13.766 -7.846 -7.307 1.00 97.50 92 GLU A CA 1
ATOM 735 C C . GLU A 1 92 ? 14.725 -7.478 -6.171 1.00 97.50 92 GLU A C 1
ATOM 737 O O . GLU A 1 92 ? 15.294 -8.351 -5.521 1.00 97.50 92 GLU A O 1
ATOM 742 N N . SER A 1 93 ? 14.899 -6.183 -5.906 1.00 97.44 93 SER A N 1
ATOM 743 C CA . SER A 1 93 ? 15.814 -5.707 -4.868 1.00 97.44 93 SER A CA 1
ATOM 744 C C . SER A 1 93 ? 15.427 -4.327 -4.345 1.00 97.44 93 SER A C 1
ATOM 746 O O . SER A 1 93 ? 14.744 -3.552 -5.017 1.00 97.44 93 SER A O 1
ATOM 748 N N . ILE A 1 94 ? 15.872 -4.027 -3.123 1.00 96.69 94 ILE A N 1
ATOM 749 C CA . ILE A 1 94 ? 15.732 -2.723 -2.471 1.00 96.69 94 ILE A CA 1
ATOM 750 C C . ILE A 1 94 ? 17.138 -2.211 -2.164 1.00 96.69 94 ILE A C 1
ATOM 752 O O . ILE A 1 94 ? 17.953 -2.932 -1.590 1.00 96.69 94 ILE A O 1
ATOM 756 N N . ASN A 1 95 ? 17.408 -0.958 -2.511 1.00 96.50 95 ASN A N 1
ATOM 757 C CA . ASN A 1 95 ? 18.612 -0.247 -2.118 1.00 96.50 95 ASN A CA 1
ATOM 758 C C . ASN A 1 95 ? 18.245 0.881 -1.149 1.00 96.50 95 ASN A C 1
ATOM 760 O O . ASN A 1 95 ? 17.809 1.960 -1.552 1.00 96.50 95 ASN A O 1
ATOM 764 N N . GLU A 1 96 ? 18.445 0.630 0.144 1.00 94.50 96 GLU A N 1
ATOM 765 C CA . GLU A 1 96 ? 18.125 1.586 1.209 1.00 94.50 96 GLU A CA 1
ATOM 766 C C . GLU A 1 96 ? 19.041 2.816 1.205 1.00 94.50 96 GLU A C 1
ATOM 768 O O . GLU A 1 96 ? 18.615 3.891 1.614 1.00 94.50 96 GLU A O 1
ATOM 773 N N . LYS A 1 97 ? 20.278 2.702 0.695 1.00 96.31 97 LYS A N 1
ATOM 774 C CA . LYS A 1 97 ? 21.214 3.839 0.632 1.00 96.31 97 LYS A CA 1
ATOM 775 C C . LYS A 1 97 ? 20.744 4.903 -0.355 1.00 96.31 97 LYS A C 1
ATOM 777 O O . LYS A 1 97 ? 20.957 6.089 -0.127 1.00 96.31 97 LYS A O 1
ATOM 782 N N . THR A 1 98 ? 20.129 4.474 -1.455 1.00 96.94 98 THR A N 1
ATOM 783 C CA . THR A 1 98 ? 19.640 5.359 -2.522 1.00 96.94 98 THR A CA 1
ATOM 784 C C . THR A 1 98 ? 18.123 5.503 -2.533 1.00 96.94 98 THR A C 1
ATOM 786 O O . THR A 1 98 ? 17.594 6.150 -3.433 1.00 96.94 98 THR A O 1
ATOM 789 N N . PHE A 1 99 ? 17.422 4.903 -1.563 1.00 93.31 99 PHE A N 1
ATOM 790 C CA . PHE A 1 99 ? 15.958 4.858 -1.493 1.00 93.31 99 PHE A CA 1
ATOM 791 C C . PHE A 1 99 ? 15.313 4.462 -2.830 1.00 93.31 99 PHE A C 1
ATOM 793 O O . PHE A 1 99 ? 14.365 5.092 -3.302 1.00 93.31 99 PHE A O 1
ATOM 800 N N . SER A 1 100 ? 15.851 3.418 -3.460 1.00 94.81 100 SER A N 1
ATOM 801 C CA . SER A 1 100 ? 15.382 2.917 -4.751 1.00 94.81 100 SER A CA 1
ATOM 802 C C . SER A 1 100 ? 15.108 1.417 -4.704 1.00 94.81 100 SER A C 1
ATOM 804 O O . SER A 1 100 ? 15.558 0.708 -3.805 1.00 94.81 100 SER A O 1
ATOM 806 N N . ALA A 1 101 ? 14.342 0.931 -5.675 1.00 95.69 101 ALA A N 1
ATOM 807 C CA . ALA A 1 101 ? 14.043 -0.482 -5.839 1.00 95.69 101 ALA A CA 1
ATOM 808 C C . ALA A 1 101 ? 14.116 -0.856 -7.318 1.00 95.69 101 ALA A C 1
ATOM 810 O O . ALA A 1 101 ? 13.740 -0.055 -8.178 1.00 95.69 101 ALA A O 1
ATOM 811 N N . THR A 1 102 ? 14.565 -2.076 -7.594 1.00 96.44 102 THR A N 1
ATOM 812 C CA . THR A 1 102 ? 14.503 -2.666 -8.932 1.00 96.44 102 THR A CA 1
ATOM 813 C C . THR A 1 102 ? 13.291 -3.579 -8.996 1.00 96.44 102 THR A C 1
ATOM 815 O O . THR A 1 102 ? 13.079 -4.411 -8.109 1.00 96.44 102 THR A O 1
ATOM 818 N N . ILE A 1 103 ? 12.477 -3.403 -10.033 1.00 96.31 103 ILE A N 1
ATOM 819 C CA . ILE A 1 103 ? 11.285 -4.210 -10.281 1.00 96.31 103 ILE A CA 1
ATOM 820 C C . ILE A 1 103 ? 11.341 -4.778 -11.692 1.00 96.31 103 ILE A C 1
ATOM 822 O O . ILE A 1 103 ? 11.824 -4.120 -12.615 1.00 96.31 103 ILE A O 1
ATOM 826 N N . VAL A 1 104 ? 10.790 -5.974 -11.857 1.00 96.38 104 VAL A N 1
ATOM 827 C CA . VAL A 1 104 ? 10.517 -6.565 -13.167 1.00 96.38 104 VAL A CA 1
ATOM 828 C C . VAL A 1 104 ? 9.028 -6.401 -13.433 1.00 96.38 104 VAL A C 1
ATOM 830 O O . VAL A 1 104 ? 8.208 -6.919 -12.674 1.00 96.38 104 VAL A O 1
ATOM 833 N N . ILE A 1 105 ? 8.681 -5.640 -14.470 1.00 95.25 105 ILE A N 1
ATOM 834 C CA . ILE A 1 105 ? 7.288 -5.437 -14.882 1.00 95.25 105 ILE A CA 1
ATOM 835 C C . ILE A 1 105 ? 6.784 -6.702 -15.577 1.00 95.25 105 ILE A C 1
ATOM 837 O O . ILE A 1 105 ? 7.458 -7.233 -16.461 1.00 95.25 105 ILE A O 1
ATOM 841 N N . GLU A 1 106 ? 5.598 -7.170 -15.187 1.00 92.00 106 GLU A N 1
ATOM 842 C CA . GLU A 1 106 ? 4.902 -8.242 -15.898 1.00 92.00 106 GLU A CA 1
ATOM 843 C C . GLU A 1 106 ? 4.533 -7.723 -17.300 1.00 92.00 106 GLU A C 1
ATOM 845 O O . GLU A 1 106 ? 3.857 -6.701 -17.450 1.00 92.00 106 GLU A O 1
ATOM 850 N N . THR A 1 107 ? 5.051 -8.378 -18.338 1.00 79.69 107 THR A N 1
ATOM 851 C CA . THR A 1 107 ? 4.719 -8.072 -19.735 1.00 79.69 107 THR A CA 1
ATOM 852 C C . THR A 1 107 ? 3.420 -8.784 -20.086 1.00 79.69 107 THR A C 1
ATOM 854 O O . THR A 1 107 ? 3.277 -9.971 -19.796 1.00 79.69 107 THR A O 1
ATOM 857 N N . VAL A 1 108 ? 2.474 -8.040 -20.662 1.00 57.91 108 VAL A N 1
ATOM 858 C CA . VAL A 1 108 ? 1.217 -8.580 -21.204 1.00 57.91 108 VAL A CA 1
ATOM 859 C C . VAL A 1 108 ? 1.469 -9.158 -22.588 1.00 57.91 108 VAL A C 1
ATOM 861 O O . VAL A 1 108 ? 2.205 -8.490 -23.352 1.00 57.91 108 VAL A O 1
#

Secondary structure (DSSP, 8-state):
-HHHHTTS---S----TT-EEEE--STT-TTTTT-EEEEEEEETTTEEEEEETTT--EEEEEGGGEEEPP--TTSEEE--SSTTTT-EEEEEEEETTTTEEEEEEPP-

Organism: Pan troglodytes (NCBI:txid9598)

InterPro domains:
  IPR014722 Large ribosomal subunit protein uL2, domain 2 [G3DSA:2.30.30.30] (71-108)
  IPR037321 KIN17-like protein [PTHR12805] (2-107)
  IPR041330 KN17, SH3-like domain [PF18131] (10-62)
  IPR041995 Kin17, KOW domain [PF25092] (71-106)

pLDDT: mean 92.5, std 12.12, range [50.91, 98.62]

Radius of gyration: 14.99 Å; chains: 1; bounding box: 35×25×47 Å